Protein AF-X0WXN9-F1 (afdb_monomer_lite)

Sequence (86 aa):
MIIRNLLRTVAILVALVPVLSMSCGDAVPKSKNYSSSPPMTIDTSKQYTATIQTTKGDLLLELFAADVPVTVNNFVFLAREGFYNG

Structure (mmCIF, N/CA/C/O backbone):
data_AF-X0WXN9-F1
#
_entry.id   AF-X0WXN9-F1
#
loop_
_atom_site.group_PDB
_atom_site.id
_atom_site.type_symbol
_atom_site.label_atom_id
_atom_site.label_alt_id
_atom_site.label_comp_id
_atom_site.label_asym_id
_atom_site.label_entity_id
_atom_site.label_seq_id
_atom_site.pdbx_PDB_ins_code
_atom_site.Cartn_x
_atom_site.Cartn_y
_atom_site.Cartn_z
_atom_site.occupancy
_atom_site.B_iso_or_equiv
_atom_site.auth_seq_id
_atom_site.auth_comp_id
_atom_site.auth_asym_id
_atom_site.auth_atom_id
_atom_site.pdbx_PDB_model_num
ATOM 1 N N . MET A 1 1 ? -2.72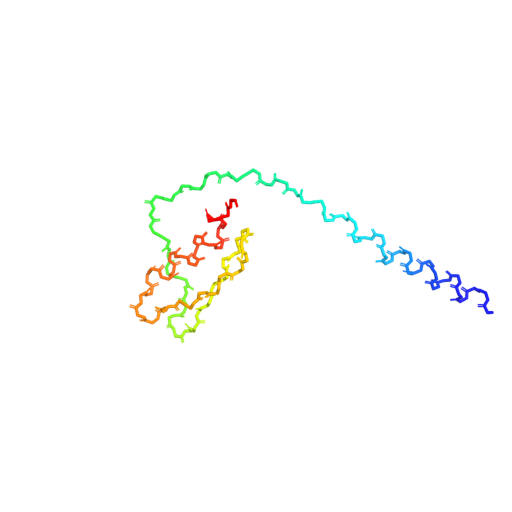7 -22.205 53.775 1.00 60.44 1 MET A N 1
ATOM 2 C CA . MET A 1 1 ? -3.648 -22.003 52.627 1.00 60.44 1 MET A CA 1
ATOM 3 C C . MET A 1 1 ? -3.905 -20.521 52.312 1.00 60.44 1 MET A C 1
ATOM 5 O O . MET A 1 1 ? -3.965 -20.176 51.142 1.00 60.44 1 MET A O 1
ATOM 9 N N . ILE A 1 2 ? -3.965 -19.637 53.320 1.00 60.94 2 ILE A N 1
ATOM 10 C CA . ILE A 1 2 ? -4.337 -18.211 53.184 1.00 60.94 2 ILE A CA 1
ATOM 11 C C . ILE A 1 2 ? -3.276 -17.353 52.455 1.00 60.94 2 ILE A C 1
ATOM 13 O O . ILE A 1 2 ? -3.610 -16.588 51.557 1.00 60.94 2 ILE A O 1
ATOM 17 N N . ILE A 1 3 ? -1.987 -17.542 52.755 1.00 61.22 3 ILE A N 1
ATOM 18 C CA . ILE A 1 3 ? -0.882 -16.697 52.243 1.00 61.22 3 ILE A CA 1
ATOM 19 C C . ILE A 1 3 ? -0.650 -16.889 50.730 1.00 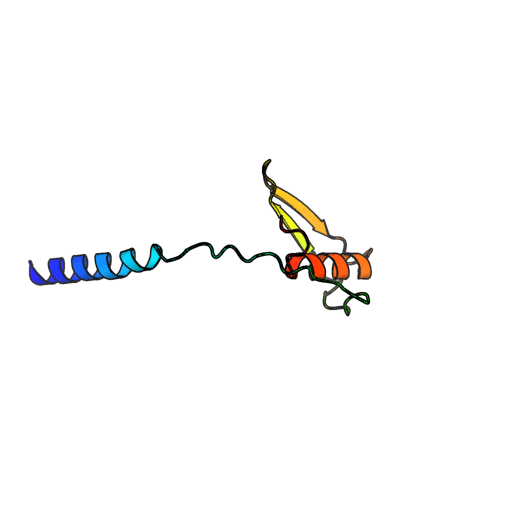61.22 3 ILE A C 1
ATOM 21 O O . ILE A 1 3 ? -0.367 -15.943 50.005 1.00 61.22 3 ILE A O 1
ATOM 25 N N . ARG A 1 4 ? -0.847 -18.116 50.226 1.00 66.69 4 ARG A N 1
ATOM 26 C CA . ARG A 1 4 ? -0.759 -18.446 48.790 1.00 66.69 4 ARG A CA 1
ATOM 27 C C . ARG A 1 4 ? -1.932 -17.881 47.987 1.00 66.69 4 ARG A C 1
ATOM 29 O O . ARG A 1 4 ? -1.769 -17.614 46.803 1.00 66.69 4 ARG A O 1
ATOM 36 N N . ASN A 1 5 ? -3.096 -17.719 48.618 1.00 59.06 5 ASN A N 1
ATOM 37 C CA . ASN A 1 5 ? -4.268 -17.125 47.983 1.00 59.06 5 ASN A CA 1
ATOM 38 C C . ASN A 1 5 ? -4.141 -15.598 47.945 1.00 59.06 5 ASN A C 1
ATOM 40 O O . ASN A 1 5 ? -4.382 -15.013 46.901 1.00 59.06 5 ASN A O 1
ATOM 44 N N . LEU A 1 6 ? -3.641 -14.991 49.031 1.00 69.94 6 LEU A N 1
ATOM 45 C CA . LEU A 1 6 ? -3.346 -13.557 49.131 1.00 69.94 6 LEU A CA 1
ATOM 46 C C . LEU A 1 6 ? -2.298 -13.101 48.101 1.00 69.94 6 LEU A C 1
ATOM 48 O O . LEU A 1 6 ? -2.486 -12.088 47.436 1.00 69.94 6 LEU A O 1
ATOM 52 N N . LEU A 1 7 ? -1.225 -13.881 47.913 1.00 66.75 7 LEU A N 1
ATOM 53 C CA . LEU A 1 7 ? -0.195 -13.578 46.912 1.00 66.75 7 LEU A CA 1
ATOM 54 C C . LEU A 1 7 ? -0.744 -13.645 45.473 1.00 66.75 7 LEU A C 1
ATOM 56 O O . LEU A 1 7 ? -0.316 -12.885 44.610 1.00 66.75 7 LEU A O 1
ATOM 60 N N . ARG A 1 8 ? -1.719 -14.532 45.218 1.00 73.38 8 ARG A N 1
ATOM 61 C CA . ARG A 1 8 ? -2.393 -14.660 43.917 1.00 73.38 8 ARG A CA 1
ATOM 62 C C . ARG A 1 8 ? -3.353 -13.505 43.650 1.00 73.38 8 ARG A C 1
ATOM 64 O O . ARG A 1 8 ? -3.343 -12.981 42.543 1.00 73.38 8 ARG A O 1
ATOM 71 N N . THR A 1 9 ? -4.141 -13.074 44.635 1.00 65.06 9 THR A N 1
ATOM 72 C CA . THR A 1 9 ? -5.035 -11.915 44.472 1.00 65.06 9 THR A CA 1
ATOM 73 C C . THR A 1 9 ? -4.261 -10.619 44.266 1.00 65.06 9 THR A C 1
ATOM 75 O O . THR A 1 9 ? -4.647 -9.826 43.413 1.00 65.06 9 THR A O 1
ATOM 78 N N . VAL A 1 10 ? -3.145 -10.422 44.976 1.00 73.25 10 VAL A N 1
ATOM 79 C CA . VAL A 1 10 ? -2.264 -9.261 44.758 1.00 73.25 10 VAL A CA 1
ATOM 80 C C . VAL A 1 10 ? -1.630 -9.310 43.363 1.00 73.25 10 VAL A C 1
ATOM 82 O O . VAL A 1 10 ? -1.625 -8.296 42.673 1.00 73.25 10 VAL A O 1
ATOM 85 N N . ALA A 1 11 ? -1.176 -10.479 42.895 1.00 69.06 11 ALA A N 1
ATOM 86 C CA . ALA A 1 11 ? -0.626 -10.625 41.544 1.00 69.06 11 ALA A CA 1
ATOM 87 C C . ALA A 1 11 ? -1.657 -10.332 40.436 1.00 69.06 11 ALA A C 1
ATOM 89 O O . ALA A 1 11 ? -1.323 -9.679 39.452 1.00 69.06 11 ALA A O 1
ATOM 90 N N . ILE A 1 12 ? -2.913 -10.764 40.603 1.00 66.31 12 ILE A N 1
ATOM 91 C CA . ILE A 1 12 ? -3.996 -10.487 39.644 1.00 66.31 12 ILE A CA 1
ATOM 92 C C . ILE A 1 12 ? -4.348 -8.992 39.630 1.00 66.31 12 ILE A C 1
ATOM 94 O O . ILE A 1 12 ? -4.499 -8.415 38.557 1.00 66.31 12 ILE A O 1
ATOM 98 N N . LEU A 1 13 ? -4.419 -8.343 40.797 1.00 61.03 13 LEU A N 1
ATOM 99 C CA . LEU A 1 13 ? -4.660 -6.898 40.898 1.00 61.03 13 LEU A CA 1
ATOM 100 C C . LEU A 1 13 ? -3.529 -6.074 40.262 1.00 61.03 13 LEU A C 1
ATOM 102 O O . LEU A 1 13 ? -3.805 -5.133 39.526 1.00 61.03 13 LEU A O 1
ATOM 106 N N . VAL A 1 14 ? -2.265 -6.454 40.472 1.00 62.62 14 VAL A N 1
ATOM 107 C CA . VAL A 1 14 ? -1.104 -5.776 39.864 1.00 62.62 14 VAL A CA 1
ATOM 108 C C . VAL A 1 14 ? -1.038 -5.994 38.345 1.00 62.62 14 VAL A C 1
ATOM 110 O O . VAL A 1 14 ? -0.572 -5.112 37.630 1.00 62.62 14 VAL A O 1
ATOM 113 N N . ALA A 1 15 ? -1.541 -7.122 37.833 1.00 62.25 15 ALA A N 1
ATOM 114 C CA . ALA A 1 15 ? -1.588 -7.405 36.396 1.00 62.25 15 ALA A CA 1
ATOM 115 C C . ALA A 1 15 ? -2.787 -6.766 35.665 1.00 62.25 15 ALA A C 1
ATOM 117 O O . ALA A 1 15 ? -2.707 -6.558 34.457 1.00 62.25 15 ALA A O 1
ATOM 118 N N . LEU A 1 16 ? -3.887 -6.449 36.363 1.00 57.62 16 LEU A N 1
ATOM 119 C CA . LEU A 1 16 ? -5.109 -5.901 35.752 1.00 57.62 16 LEU A CA 1
ATOM 120 C C . LEU A 1 16 ? -5.119 -4.361 35.685 1.00 57.62 16 LEU A C 1
ATOM 122 O O . LEU A 1 16 ? -5.703 -3.780 34.775 1.00 57.62 16 LEU A O 1
ATOM 126 N N . VAL A 1 17 ? -4.445 -3.688 36.621 1.00 56.56 17 VAL A N 1
ATOM 127 C CA . VAL A 1 17 ? -4.384 -2.215 36.706 1.00 56.56 17 VAL A CA 1
ATOM 128 C C . VAL A 1 17 ? -3.593 -1.516 35.573 1.00 56.56 17 VAL A C 1
ATOM 130 O O . VAL A 1 17 ? -3.971 -0.396 35.229 1.00 56.56 17 VAL A O 1
ATOM 133 N N . PRO A 1 18 ? -2.576 -2.106 34.902 1.00 55.28 18 PRO A N 1
ATOM 134 C CA . PRO A 1 18 ? -1.855 -1.411 33.830 1.00 55.28 18 PRO A CA 1
ATOM 135 C C . PRO A 1 18 ? -2.657 -1.236 32.527 1.00 55.28 18 PRO A C 1
ATOM 137 O O . PRO A 1 18 ? -2.208 -0.517 31.638 1.00 55.28 18 PRO A O 1
ATOM 140 N N . VAL A 1 19 ? -3.823 -1.880 32.380 1.00 57.34 19 VAL A N 1
ATOM 141 C CA . VAL A 1 19 ? -4.600 -1.888 31.122 1.00 57.34 19 VAL A CA 1
ATOM 142 C C . VAL A 1 19 ? -5.376 -0.576 30.893 1.00 57.34 19 VAL A C 1
ATOM 144 O O . VAL A 1 19 ? -5.793 -0.297 29.773 1.00 57.34 19 VAL A O 1
ATOM 147 N N . LEU A 1 20 ? -5.527 0.283 31.911 1.00 52.84 20 LEU A N 1
ATOM 148 C CA . LEU A 1 20 ? -6.306 1.528 31.795 1.00 52.84 20 LEU A CA 1
ATOM 149 C C . LEU A 1 20 ? -5.552 2.730 31.198 1.00 52.84 20 LEU A C 1
ATOM 151 O O . LEU A 1 20 ? -6.160 3.777 30.994 1.00 52.84 20 LEU A O 1
ATOM 155 N N . SER A 1 21 ? -4.259 2.609 30.892 1.00 58.50 21 SER A N 1
ATOM 156 C CA . SER A 1 21 ? -3.460 3.749 30.411 1.00 58.50 21 SER A CA 1
ATOM 157 C C . SER A 1 21 ? -3.449 3.921 28.889 1.00 58.50 21 SER A C 1
ATOM 159 O O . SER A 1 21 ? -2.655 4.708 28.376 1.00 58.50 21 SER A O 1
ATOM 161 N N . MET A 1 22 ? -4.342 3.258 28.144 1.00 58.28 22 MET A N 1
ATOM 162 C CA . MET A 1 22 ? -4.586 3.580 26.729 1.00 58.28 22 MET A CA 1
ATOM 163 C C . MET A 1 22 ? -5.440 4.851 26.623 1.00 58.28 22 MET A C 1
ATOM 165 O O . MET A 1 22 ? -6.539 4.855 26.078 1.00 58.28 22 MET A O 1
ATOM 169 N N . SER A 1 23 ? -4.928 5.943 27.189 1.00 64.88 23 SER A N 1
ATOM 170 C CA . SER A 1 23 ? -5.419 7.282 26.908 1.00 64.88 23 SER A CA 1
ATOM 171 C C . SER A 1 23 ? -5.065 7.566 25.456 1.00 64.88 23 SER A C 1
ATOM 173 O O . SER A 1 23 ? -3.896 7.781 25.133 1.00 64.88 23 SER A O 1
ATOM 175 N N . CYS A 1 24 ? -6.068 7.500 24.581 1.00 61.03 24 CYS A N 1
ATOM 176 C CA . CYS A 1 24 ? -5.980 7.964 23.205 1.00 61.03 24 CYS A CA 1
ATOM 177 C C . CYS A 1 24 ? -5.488 9.414 23.246 1.00 61.03 24 CYS A C 1
ATOM 179 O O . CYS A 1 24 ? -6.205 10.314 23.674 1.00 61.03 24 CYS A O 1
ATOM 181 N N . GLY A 1 25 ? -4.213 9.620 22.925 1.00 56.38 25 GLY A N 1
ATOM 182 C CA . GLY A 1 25 ? -3.690 10.951 22.691 1.00 56.38 25 GLY A CA 1
ATOM 183 C C . GLY A 1 25 ? -4.253 11.406 21.359 1.00 56.38 25 GLY A C 1
ATOM 184 O O . GLY A 1 25 ? -3.904 10.824 20.333 1.00 56.38 25 GLY A O 1
ATOM 185 N N . ASP A 1 26 ? -5.122 12.413 21.380 1.00 53.44 26 ASP A N 1
ATOM 186 C CA . ASP A 1 26 ? -5.573 13.108 20.179 1.00 53.44 26 ASP A CA 1
ATOM 187 C C . ASP A 1 26 ? -4.361 13.795 19.537 1.00 53.44 26 ASP A C 1
ATOM 189 O O . ASP A 1 26 ? -4.013 14.944 19.824 1.00 53.44 26 ASP A O 1
ATOM 193 N N . ALA A 1 27 ? -3.646 13.045 18.700 1.00 57.66 27 ALA A N 1
ATOM 194 C CA . ALA A 1 27 ? -2.588 13.572 17.869 1.00 57.66 27 ALA A CA 1
ATOM 195 C C . ALA A 1 27 ? -3.247 14.474 16.828 1.00 57.66 27 ALA A C 1
ATOM 197 O O . ALA A 1 27 ? -3.787 13.996 15.834 1.00 57.66 27 ALA A O 1
ATOM 198 N N . VAL A 1 28 ? -3.210 15.787 17.068 1.00 62.31 28 VAL A N 1
ATOM 199 C CA . VAL A 1 28 ? -3.591 16.792 16.072 1.00 62.31 28 VAL A CA 1
ATOM 200 C C . VAL A 1 28 ? -2.811 16.475 14.790 1.00 62.31 28 VAL A C 1
ATOM 202 O O . VAL A 1 28 ? -1.574 16.520 14.824 1.00 62.31 28 VAL A O 1
ATOM 205 N N . PRO A 1 29 ? -3.479 16.108 13.677 1.00 61.62 29 PRO A N 1
ATOM 206 C CA . PRO A 1 29 ? -2.788 15.686 12.473 1.00 61.62 29 PRO A CA 1
ATOM 207 C C . PRO A 1 29 ? -2.003 16.878 11.934 1.00 61.62 29 PRO A C 1
ATOM 209 O O . PRO A 1 29 ? -2.550 17.847 11.406 1.00 61.62 29 PRO A O 1
ATOM 212 N N . LYS A 1 30 ? -0.682 16.833 12.110 1.00 64.94 30 LYS A N 1
ATOM 213 C CA . LYS A 1 30 ? 0.222 17.817 11.527 1.00 64.94 30 LYS A CA 1
ATOM 214 C C . LYS A 1 30 ? 0.136 17.657 10.013 1.00 64.94 30 LYS A C 1
ATOM 216 O O . LYS A 1 30 ? 0.487 16.598 9.500 1.00 64.94 30 LYS A O 1
ATOM 221 N N . SER A 1 31 ? -0.330 18.694 9.316 1.00 68.56 31 SER A N 1
ATOM 222 C CA . SER A 1 31 ? -0.402 18.718 7.850 1.00 68.56 31 SER A CA 1
ATOM 223 C C . SER A 1 31 ? 0.951 18.310 7.254 1.00 68.56 31 SER A C 1
ATOM 225 O O . SER A 1 31 ? 1.958 19.005 7.431 1.00 68.56 31 SER A O 1
ATOM 227 N N . LYS A 1 32 ? 0.983 17.144 6.599 1.00 80.69 32 LYS A N 1
ATOM 228 C CA . LYS A 1 32 ? 2.156 16.635 5.886 1.00 80.69 32 LYS A CA 1
ATOM 229 C C . LYS A 1 32 ? 2.097 17.139 4.447 1.00 80.69 32 LYS A C 1
ATOM 231 O O . LYS A 1 32 ? 1.126 16.880 3.743 1.00 80.69 32 LYS A O 1
ATOM 236 N N . ASN A 1 33 ? 3.131 17.863 4.026 1.00 86.94 33 ASN A N 1
ATOM 237 C CA . ASN A 1 33 ? 3.303 18.324 2.650 1.00 86.94 33 ASN A CA 1
ATOM 238 C C . ASN A 1 33 ? 4.497 17.592 2.033 1.00 86.94 33 ASN A C 1
ATOM 240 O O . ASN A 1 33 ? 5.542 17.476 2.674 1.00 86.94 33 ASN A O 1
ATOM 244 N N . TYR A 1 34 ? 4.348 17.124 0.795 1.00 89.75 34 TYR A N 1
ATOM 245 C CA . TYR A 1 34 ? 5.369 16.361 0.079 1.00 89.75 34 TYR A CA 1
ATOM 246 C C . TYR A 1 34 ? 5.742 17.111 -1.201 1.00 89.75 34 TYR A C 1
ATOM 248 O O . TYR A 1 34 ? 4.886 17.367 -2.043 1.00 89.75 34 TYR A O 1
ATOM 256 N N . SER A 1 35 ? 7.011 17.499 -1.337 1.00 90.69 35 SER A N 1
ATOM 257 C CA . SER A 1 35 ? 7.516 18.254 -2.495 1.00 90.69 35 SER A CA 1
ATOM 258 C C . SER A 1 35 ? 7.831 17.372 -3.706 1.00 90.69 35 SER A C 1
ATOM 260 O O . SER A 1 35 ? 7.983 17.876 -4.816 1.00 90.69 35 SER A O 1
ATOM 262 N N . SER A 1 36 ? 7.943 16.061 -3.498 1.00 92.25 36 SER A N 1
ATOM 263 C CA . SER A 1 36 ? 8.263 15.073 -4.523 1.00 92.25 36 SER A CA 1
ATOM 264 C C . SER A 1 36 ? 7.653 13.717 -4.176 1.00 92.25 36 SER A C 1
ATOM 266 O O . SER A 1 36 ? 7.262 13.468 -3.033 1.00 92.25 36 SER A O 1
ATOM 268 N N . SER A 1 37 ? 7.623 12.813 -5.154 1.00 89.94 37 SER A N 1
ATOM 269 C CA . SER A 1 37 ? 7.266 11.413 -4.919 1.00 89.94 37 SER A CA 1
ATOM 270 C C . SER A 1 37 ? 8.253 10.726 -3.956 1.00 89.94 37 SER A C 1
ATOM 272 O O . SER A 1 37 ? 9.444 11.057 -3.967 1.00 89.94 37 SER A O 1
ATOM 274 N N . PRO A 1 38 ? 7.785 9.764 -3.138 1.00 94.62 38 PRO A N 1
ATOM 275 C CA . PRO A 1 38 ? 8.644 9.001 -2.239 1.00 94.62 38 PRO A CA 1
ATOM 276 C C . PRO A 1 38 ? 9.538 8.011 -3.008 1.00 94.62 38 PRO A C 1
ATOM 278 O O . PRO A 1 38 ? 9.163 7.554 -4.092 1.00 94.62 38 PRO A O 1
ATOM 281 N N . PRO A 1 39 ? 10.702 7.630 -2.448 1.00 96.12 39 PRO A N 1
ATOM 282 C CA . PRO A 1 39 ? 11.557 6.601 -3.035 1.00 96.12 39 PRO A CA 1
ATOM 283 C C . PRO A 1 39 ? 10.852 5.235 -3.080 1.00 96.12 39 PRO A C 1
ATOM 285 O O . PRO A 1 39 ? 9.954 4.956 -2.282 1.00 96.12 39 PRO A O 1
ATOM 288 N N . MET A 1 40 ? 11.270 4.369 -4.008 1.00 97.50 40 MET A N 1
ATOM 289 C CA . MET A 1 40 ? 10.746 3.005 -4.132 1.00 97.50 40 MET A CA 1
ATOM 290 C C . MET A 1 40 ? 11.223 2.140 -2.958 1.00 97.50 40 MET A C 1
ATOM 292 O O . MET A 1 40 ? 12.424 1.956 -2.774 1.00 97.50 40 MET A O 1
ATOM 296 N N . THR A 1 41 ? 10.288 1.616 -2.166 1.00 97.25 41 THR A N 1
ATOM 297 C CA . THR A 1 41 ? 10.581 0.825 -0.952 1.00 97.25 41 THR A CA 1
ATOM 298 C C . THR A 1 41 ? 9.858 -0.517 -0.902 1.00 97.25 41 THR A C 1
ATOM 300 O O . THR A 1 41 ? 10.233 -1.384 -0.112 1.00 97.25 41 THR A O 1
ATOM 303 N N . ILE A 1 42 ? 8.816 -0.698 -1.716 1.00 97.25 42 ILE A N 1
ATOM 304 C CA . ILE A 1 42 ? 8.076 -1.958 -1.787 1.00 97.25 42 ILE A CA 1
ATOM 305 C C . ILE A 1 42 ? 8.801 -2.981 -2.666 1.00 97.25 42 ILE A C 1
ATOM 307 O O . ILE A 1 42 ? 9.572 -2.639 -3.560 1.00 97.25 42 ILE A O 1
ATOM 311 N N . ASP A 1 43 ? 8.495 -4.246 -2.424 1.00 97.81 43 ASP A N 1
ATOM 312 C CA . ASP A 1 43 ? 8.973 -5.390 -3.186 1.00 97.81 43 ASP A CA 1
ATOM 313 C C . ASP A 1 43 ? 7.878 -5.820 -4.164 1.00 97.81 43 ASP A C 1
ATOM 315 O O . ASP A 1 43 ? 6.872 -6.397 -3.763 1.00 97.81 43 ASP A O 1
ATOM 319 N N . THR A 1 44 ? 8.064 -5.544 -5.453 1.00 97.19 44 THR A N 1
ATOM 320 C CA . THR A 1 44 ? 7.039 -5.753 -6.489 1.00 97.19 44 THR A CA 1
ATOM 321 C C . THR A 1 44 ? 6.696 -7.221 -6.739 1.00 97.19 44 THR A C 1
ATOM 323 O O . THR A 1 44 ? 5.732 -7.499 -7.444 1.00 97.19 44 THR A O 1
ATOM 326 N N . SER A 1 45 ? 7.464 -8.161 -6.177 1.00 97.31 45 SER A N 1
ATOM 327 C CA . SER A 1 45 ? 7.177 -9.597 -6.261 1.00 97.31 45 SER A CA 1
ATOM 328 C C . SER A 1 45 ? 6.149 -10.074 -5.229 1.00 97.31 45 SER A C 1
ATOM 330 O O . SER A 1 45 ? 5.697 -11.218 -5.291 1.00 97.31 45 SER A O 1
ATOM 332 N N . LYS A 1 46 ? 5.780 -9.218 -4.266 1.00 97.69 46 LYS A N 1
ATOM 333 C CA . LYS A 1 46 ? 4.853 -9.555 -3.183 1.00 97.69 46 LYS A CA 1
ATOM 334 C C . LYS A 1 46 ? 3.436 -9.072 -3.460 1.00 97.69 46 LYS A C 1
ATOM 336 O O . LYS A 1 46 ? 3.214 -8.017 -4.048 1.00 97.69 46 LYS A O 1
ATOM 341 N N . GLN A 1 47 ? 2.486 -9.830 -2.923 1.00 97.38 47 GLN A N 1
ATOM 342 C CA . GLN A 1 47 ? 1.093 -9.421 -2.798 1.00 97.38 47 GLN A CA 1
ATOM 343 C C . GLN A 1 47 ? 0.956 -8.439 -1.633 1.00 97.38 47 GLN A C 1
ATOM 345 O O . GLN A 1 47 ? 1.414 -8.715 -0.520 1.00 97.38 47 GLN A O 1
ATOM 350 N N . TYR A 1 48 ? 0.305 -7.308 -1.885 1.00 97.69 48 TYR A N 1
ATOM 351 C CA . TYR A 1 48 ? 0.009 -6.310 -0.867 1.00 97.69 48 TYR A CA 1
ATOM 352 C C . TYR A 1 48 ? -1.493 -6.164 -0.701 1.00 97.69 48 TYR A C 1
ATOM 354 O O . TYR A 1 48 ? -2.237 -6.112 -1.676 1.00 97.69 48 TYR A O 1
ATOM 362 N N . THR A 1 49 ? -1.922 -6.028 0.548 1.00 98.31 49 THR A N 1
ATOM 363 C CA . THR A 1 49 ? -3.297 -5.674 0.887 1.00 98.31 49 THR A CA 1
ATOM 364 C C . THR A 1 49 ? -3.315 -4.463 1.802 1.00 98.31 49 THR A C 1
ATOM 366 O O . THR A 1 49 ? -2.400 -4.273 2.608 1.00 98.31 49 THR A O 1
ATOM 369 N N . ALA A 1 50 ? -4.372 -3.664 1.712 1.00 98.12 50 ALA A N 1
ATOM 370 C CA . ALA A 1 50 ? -4.636 -2.567 2.630 1.00 98.12 50 ALA A CA 1
ATOM 371 C C . ALA A 1 50 ? -6.076 -2.636 3.128 1.00 98.12 50 ALA A C 1
ATOM 373 O O . ALA A 1 50 ? -6.988 -2.914 2.354 1.00 98.12 50 ALA A O 1
ATOM 374 N N . THR A 1 51 ? -6.274 -2.347 4.410 1.00 98.31 51 THR A N 1
ATOM 375 C CA . THR A 1 51 ? -7.608 -2.211 4.993 1.00 98.31 51 THR A CA 1
ATOM 376 C C . THR A 1 51 ? -7.877 -0.740 5.248 1.00 98.31 51 THR A C 1
ATOM 378 O O . THR A 1 51 ? -7.129 -0.100 5.986 1.00 98.31 51 THR A O 1
ATOM 381 N N . ILE A 1 52 ? -8.943 -0.207 4.655 1.00 97.50 52 ILE A N 1
ATOM 382 C CA . ILE A 1 52 ? -9.462 1.118 4.992 1.00 97.50 52 ILE A CA 1
ATOM 383 C C . ILE A 1 52 ? -10.595 0.925 5.991 1.00 97.50 52 ILE A C 1
ATOM 385 O O . ILE A 1 52 ? -11.628 0.343 5.660 1.00 97.50 52 ILE A O 1
ATOM 389 N N . GLN A 1 53 ? -10.394 1.427 7.204 1.00 97.38 53 GLN A N 1
ATOM 390 C CA . GLN A 1 53 ? -11.427 1.451 8.231 1.00 97.38 53 GLN A CA 1
ATOM 391 C C . GLN A 1 53 ? -12.307 2.674 8.008 1.00 97.38 53 GLN A C 1
ATOM 393 O O . GLN A 1 53 ? -11.819 3.802 7.954 1.00 97.38 53 GLN A O 1
ATOM 398 N N . THR A 1 54 ? -13.608 2.456 7.856 1.00 96.62 54 THR A N 1
ATOM 399 C CA . THR A 1 54 ? -14.583 3.537 7.701 1.00 96.62 54 THR A CA 1
ATOM 400 C C . THR A 1 54 ? -15.655 3.431 8.774 1.00 96.62 54 THR A C 1
ATOM 402 O O . THR A 1 54 ? -15.849 2.382 9.388 1.00 96.62 54 THR A O 1
ATOM 405 N N . THR A 1 55 ? -16.448 4.487 8.947 1.00 97.12 55 THR A N 1
ATOM 406 C CA . THR A 1 55 ? -17.616 4.464 9.846 1.00 97.12 55 THR A CA 1
ATOM 407 C C . THR A 1 55 ? -18.694 3.459 9.429 1.00 97.12 55 THR A C 1
ATOM 409 O O . THR A 1 55 ? -19.594 3.166 10.211 1.00 97.12 55 THR A O 1
ATOM 412 N N . LYS A 1 56 ? -18.617 2.918 8.206 1.00 97.62 56 LYS A N 1
ATOM 413 C CA . LYS A 1 56 ? -19.542 1.914 7.665 1.00 97.62 56 LYS A CA 1
ATOM 414 C C . LYS A 1 56 ? -18.940 0.505 7.623 1.00 97.62 56 LYS A C 1
ATOM 416 O O . LYS A 1 56 ? -19.568 -0.393 7.069 1.00 97.62 56 LYS A O 1
ATOM 421 N N . GLY A 1 57 ? -17.756 0.314 8.203 1.00 97.38 57 GLY A N 1
ATOM 422 C CA . GLY A 1 57 ? -17.028 -0.951 8.211 1.00 97.38 57 GLY A CA 1
ATOM 423 C C . GLY A 1 57 ? -15.745 -0.914 7.386 1.00 97.38 57 GLY A C 1
ATOM 424 O O . GLY A 1 57 ? -15.334 0.131 6.869 1.00 97.38 57 GLY A O 1
ATOM 425 N N . ASP A 1 58 ? -15.120 -2.082 7.284 1.00 98.44 58 ASP A N 1
ATOM 426 C CA .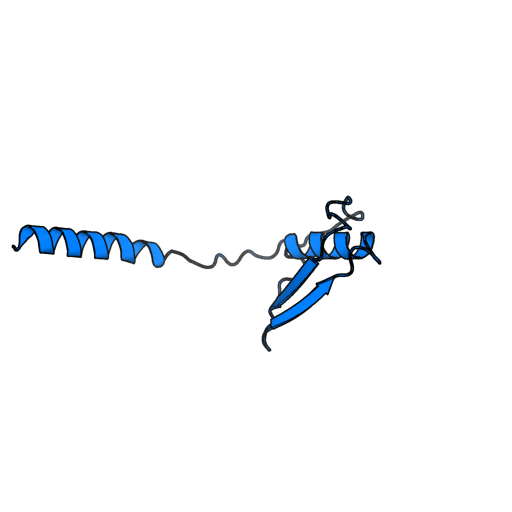 ASP A 1 58 ? -13.786 -2.244 6.717 1.00 98.44 58 ASP A CA 1
ATOM 427 C C . ASP A 1 58 ? -13.841 -2.568 5.222 1.00 98.44 58 ASP A C 1
ATOM 429 O O . ASP A 1 58 ? -14.604 -3.426 4.774 1.00 98.44 58 ASP A O 1
ATOM 433 N N . LEU A 1 59 ? -12.983 -1.903 4.450 1.00 98.06 59 LEU A N 1
ATOM 434 C CA . LEU A 1 59 ? -12.754 -2.184 3.037 1.00 98.06 59 LEU A CA 1
ATOM 435 C C . LEU A 1 59 ? -11.377 -2.825 2.876 1.00 98.06 59 LEU A C 1
ATOM 437 O O . LEU A 1 59 ? -10.362 -2.168 3.104 1.00 98.06 59 LEU A O 1
ATOM 441 N N . LEU A 1 60 ? -11.341 -4.095 2.470 1.00 98.31 60 LEU A N 1
ATOM 442 C CA . LEU A 1 60 ? -10.101 -4.794 2.136 1.00 98.31 60 LEU A CA 1
ATOM 443 C C . LEU A 1 60 ? -9.783 -4.610 0.647 1.00 98.31 60 LEU A C 1
ATOM 445 O O . LEU A 1 60 ? -10.583 -4.969 -0.215 1.00 98.31 60 LEU A O 1
ATOM 449 N N . LEU A 1 61 ? -8.606 -4.065 0.361 1.00 98.00 61 LEU A N 1
ATOM 450 C CA . LEU A 1 61 ? -8.104 -3.788 -0.981 1.00 98.00 61 LEU A CA 1
ATOM 451 C C . LEU A 1 61 ? -6.904 -4.685 -1.276 1.00 98.00 61 LEU A C 1
ATOM 453 O O . LEU A 1 61 ? -5.981 -4.761 -0.464 1.00 98.00 61 LEU A O 1
ATOM 457 N N . GLU A 1 62 ? -6.884 -5.295 -2.456 1.00 98.31 62 GLU A N 1
ATOM 458 C CA . GLU A 1 62 ? -5.685 -5.894 -3.044 1.00 98.31 62 GLU A CA 1
ATOM 459 C C . GLU A 1 62 ? -4.950 -4.843 -3.884 1.00 98.31 62 GLU A C 1
ATOM 461 O O . GLU A 1 62 ? -5.573 -4.064 -4.608 1.00 98.31 62 GLU A O 1
ATOM 466 N N . LEU A 1 63 ? -3.623 -4.788 -3.761 1.00 98.38 63 LEU A N 1
ATOM 467 C CA . LEU A 1 63 ? -2.782 -3.811 -4.445 1.00 98.38 63 LEU A CA 1
ATOM 468 C C . LEU A 1 63 ? -1.863 -4.520 -5.445 1.00 98.38 63 LEU A C 1
ATOM 470 O O . LEU A 1 63 ? -0.959 -5.264 -5.060 1.00 98.38 63 LEU A O 1
ATOM 474 N N . PHE A 1 64 ? -2.049 -4.225 -6.732 1.00 98.19 64 PHE A N 1
ATOM 475 C CA . PHE A 1 64 ? -1.321 -4.849 -7.840 1.00 98.19 64 PHE A CA 1
ATOM 476 C C . PHE A 1 64 ? 0.080 -4.246 -8.038 1.00 98.19 64 PHE A C 1
ATOM 478 O O . PHE A 1 64 ? 0.344 -3.498 -8.981 1.00 98.19 64 PHE A O 1
ATOM 485 N N . ALA A 1 65 ? 0.998 -4.551 -7.118 1.00 98.06 65 ALA A N 1
ATOM 486 C CA . ALA A 1 65 ? 2.362 -4.011 -7.128 1.00 98.06 65 ALA A CA 1
ATOM 487 C C . ALA A 1 65 ? 3.190 -4.439 -8.352 1.00 98.06 65 ALA A C 1
ATOM 489 O O . ALA A 1 65 ? 4.090 -3.702 -8.751 1.00 98.06 65 ALA A O 1
ATOM 490 N N . ALA A 1 66 ? 2.887 -5.599 -8.944 1.00 97.75 66 ALA A N 1
ATOM 491 C CA . ALA A 1 66 ? 3.547 -6.079 -10.156 1.00 97.75 66 ALA A CA 1
ATOM 492 C C . ALA A 1 66 ? 3.181 -5.238 -11.393 1.00 97.75 66 ALA A C 1
ATOM 494 O O . ALA A 1 66 ? 4.042 -4.984 -12.232 1.00 97.75 66 ALA A O 1
ATOM 495 N N . ASP A 1 67 ? 1.935 -4.760 -11.467 1.00 98.19 67 ASP A N 1
ATOM 496 C CA . ASP A 1 67 ? 1.418 -4.024 -12.625 1.00 98.19 67 ASP A CA 1
ATOM 497 C C . ASP A 1 67 ? 1.690 -2.517 -12.517 1.00 98.19 67 ASP A C 1
ATOM 499 O O . ASP A 1 67 ? 2.056 -1.865 -13.495 1.00 98.19 67 ASP A O 1
ATOM 503 N N . VAL A 1 68 ? 1.517 -1.946 -11.317 1.00 97.62 68 VAL A N 1
ATOM 504 C CA . VAL A 1 68 ? 1.604 -0.494 -11.070 1.00 97.62 68 VAL A CA 1
ATOM 505 C C . VAL A 1 68 ? 2.495 -0.154 -9.862 1.00 97.62 68 VAL A C 1
ATOM 507 O O . VAL A 1 68 ? 2.041 0.450 -8.882 1.00 97.62 68 VAL A O 1
ATOM 510 N N . PRO A 1 69 ? 3.798 -0.488 -9.917 1.00 97.75 69 PRO A N 1
ATOM 511 C CA . PRO A 1 69 ? 4.695 -0.447 -8.759 1.00 97.75 69 PRO A CA 1
ATOM 512 C C . PRO A 1 69 ? 4.861 0.947 -8.142 1.00 97.75 69 PRO A C 1
ATOM 514 O O . PRO A 1 69 ? 4.857 1.090 -6.920 1.00 97.75 69 PRO A O 1
ATOM 517 N N . VAL A 1 70 ? 4.961 1.994 -8.967 1.00 98.06 70 VAL A N 1
ATOM 518 C CA . VAL A 1 70 ? 5.147 3.376 -8.485 1.00 98.06 70 VAL A CA 1
ATOM 519 C C . VAL A 1 70 ? 3.908 3.868 -7.734 1.00 98.06 70 VAL A C 1
ATOM 521 O O . VAL A 1 70 ? 4.024 4.478 -6.669 1.00 98.06 70 VAL A O 1
ATOM 524 N N . THR A 1 71 ? 2.716 3.555 -8.244 1.00 97.94 71 THR A N 1
ATOM 525 C CA . THR A 1 71 ? 1.441 3.946 -7.630 1.00 97.94 71 THR A CA 1
ATOM 526 C C . THR A 1 71 ? 1.228 3.227 -6.305 1.00 97.94 71 THR A C 1
ATOM 528 O O . THR A 1 71 ? 0.895 3.870 -5.308 1.00 97.94 71 THR A O 1
ATOM 531 N N . VAL A 1 72 ? 1.474 1.912 -6.267 1.00 98.31 72 VAL A N 1
ATOM 532 C CA . VAL A 1 72 ? 1.348 1.131 -5.030 1.00 98.31 72 VAL A CA 1
ATOM 533 C C . VAL A 1 72 ? 2.360 1.605 -3.995 1.00 98.31 72 VAL A C 1
ATOM 535 O O . VAL A 1 72 ? 1.995 1.778 -2.836 1.00 98.31 72 VAL A O 1
ATOM 538 N N . ASN A 1 73 ? 3.596 1.918 -4.396 1.00 98.50 73 ASN A N 1
ATOM 539 C CA . ASN A 1 73 ? 4.593 2.466 -3.479 1.00 98.50 73 ASN A CA 1
ATOM 540 C C . ASN A 1 73 ? 4.141 3.802 -2.875 1.00 98.50 73 ASN A C 1
ATOM 542 O O . ASN A 1 73 ? 4.217 3.977 -1.660 1.00 98.50 73 ASN A O 1
ATOM 546 N N . ASN A 1 74 ? 3.623 4.717 -3.700 1.00 98.19 74 ASN A N 1
ATOM 547 C CA . ASN A 1 74 ?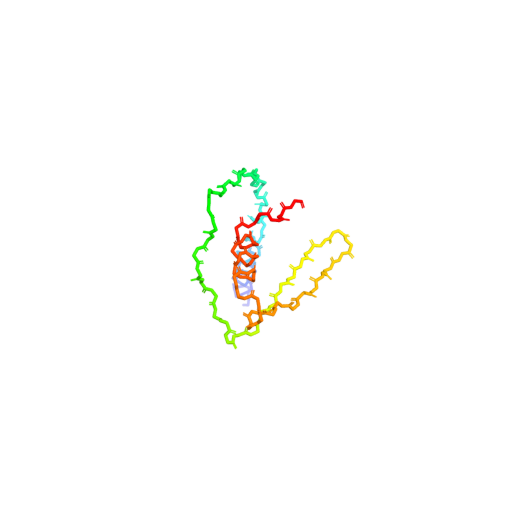 3.104 5.998 -3.225 1.00 98.19 74 ASN A CA 1
ATOM 548 C C . ASN A 1 74 ? 1.934 5.811 -2.246 1.00 98.19 74 ASN A C 1
ATOM 550 O O . ASN A 1 74 ? 1.921 6.416 -1.177 1.00 98.19 74 ASN A O 1
ATOM 554 N N . PHE A 1 75 ? 0.980 4.938 -2.578 1.00 98.12 75 PHE A N 1
ATOM 555 C CA . PHE A 1 75 ? -0.155 4.643 -1.707 1.00 98.12 75 PHE A CA 1
ATOM 556 C C . PHE A 1 75 ? 0.289 4.044 -0.367 1.00 98.12 75 PHE A C 1
ATOM 558 O O . PHE A 1 75 ? -0.105 4.546 0.683 1.00 98.12 75 PHE A O 1
ATOM 565 N N . VAL A 1 76 ? 1.153 3.022 -0.388 1.00 97.81 76 VAL A N 1
ATOM 566 C CA . VAL A 1 76 ? 1.676 2.365 0.822 1.00 97.81 76 VAL A CA 1
ATOM 567 C C . VAL A 1 76 ? 2.452 3.351 1.693 1.00 97.81 76 VAL A C 1
ATOM 569 O O . VAL A 1 76 ? 2.281 3.349 2.912 1.00 97.81 76 VAL A O 1
ATOM 572 N N . PHE A 1 77 ? 3.279 4.207 1.089 1.00 97.69 77 PHE A N 1
ATOM 573 C CA . PHE A 1 77 ? 4.020 5.239 1.807 1.00 97.69 77 PHE A CA 1
ATOM 574 C C . PHE A 1 77 ? 3.074 6.222 2.512 1.00 97.69 77 PHE A C 1
ATOM 576 O O . PHE A 1 77 ? 3.163 6.391 3.726 1.00 97.69 77 PHE A O 1
ATOM 583 N N . LEU A 1 78 ? 2.121 6.812 1.782 1.00 96.50 78 LEU A N 1
ATOM 584 C CA . LEU A 1 78 ? 1.178 7.791 2.335 1.00 96.50 78 LEU A CA 1
ATOM 585 C C . LEU A 1 78 ? 0.252 7.180 3.397 1.00 96.50 78 LEU A C 1
ATOM 587 O O . LEU A 1 78 ? -0.008 7.805 4.424 1.00 96.50 78 LEU A O 1
ATOM 591 N N . ALA A 1 79 ? -0.209 5.945 3.187 1.00 96.50 79 ALA A N 1
ATOM 592 C CA . ALA A 1 79 ? -1.039 5.233 4.153 1.00 96.50 79 ALA A CA 1
ATOM 593 C C . ALA A 1 79 ? -0.289 4.980 5.471 1.00 96.50 79 ALA A C 1
ATOM 595 O O . ALA A 1 79 ? -0.831 5.237 6.543 1.00 96.50 79 ALA A O 1
ATOM 596 N N . ARG A 1 80 ? 0.981 4.553 5.408 1.00 95.06 80 ARG A N 1
ATOM 597 C CA . ARG A 1 80 ? 1.832 4.375 6.601 1.00 95.06 80 ARG A CA 1
ATOM 598 C C . ARG A 1 80 ? 2.127 5.685 7.319 1.00 95.06 80 ARG A C 1
ATOM 600 O O . ARG A 1 80 ? 2.250 5.701 8.538 1.00 95.06 80 ARG A O 1
ATOM 607 N N . GLU A 1 81 ? 2.195 6.779 6.571 1.00 94.12 81 GLU A N 1
ATOM 608 C CA . GLU A 1 81 ? 2.333 8.125 7.116 1.00 94.12 81 GLU A CA 1
ATOM 609 C C . GLU A 1 81 ? 1.035 8.655 7.755 1.00 94.12 81 GLU A C 1
ATOM 611 O O . GLU A 1 81 ? 1.043 9.765 8.290 1.00 94.12 81 GLU A O 1
ATOM 616 N N . GLY A 1 82 ? -0.065 7.893 7.721 1.00 93.19 82 GLY A N 1
ATOM 617 C CA . GLY A 1 82 ? -1.360 8.294 8.272 1.00 93.19 82 GLY A CA 1
ATOM 618 C C . GLY A 1 82 ? -2.044 9.401 7.472 1.00 93.19 82 GLY A C 1
ATOM 619 O O . GLY A 1 82 ? -2.931 10.065 7.994 1.00 93.19 82 GLY A O 1
ATOM 620 N N . PHE A 1 83 ? -1.636 9.621 6.217 1.00 94.44 83 PHE A N 1
ATOM 621 C CA . PHE A 1 83 ? -2.140 10.716 5.383 1.00 94.44 83 PHE A CA 1
ATOM 622 C C . PHE A 1 83 ? -3.653 10.630 5.129 1.00 94.44 83 PHE A C 1
ATOM 624 O O . PHE A 1 83 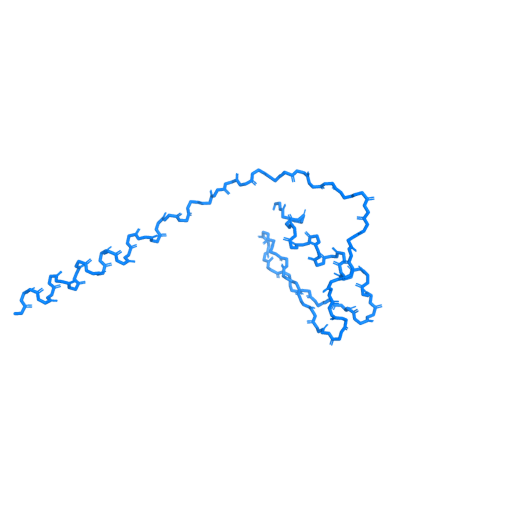? -4.314 11.655 5.006 1.00 94.44 83 PHE A O 1
ATOM 631 N N . TYR A 1 84 ? -4.200 9.414 5.062 1.00 94.31 84 TYR A N 1
ATOM 632 C CA . TYR A 1 84 ? -5.624 9.171 4.809 1.00 94.31 84 TYR A CA 1
ATOM 633 C C . TYR A 1 84 ? -6.469 9.046 6.087 1.00 94.31 84 TYR A C 1
ATOM 635 O O . TYR A 1 84 ? -7.657 8.754 5.989 1.00 94.31 84 TYR A O 1
ATOM 643 N N . ASN A 1 85 ? -5.879 9.240 7.271 1.00 92.19 85 ASN A N 1
ATOM 644 C CA . ASN A 1 85 ? -6.610 9.147 8.533 1.00 92.19 85 ASN A CA 1
ATOM 645 C C . ASN A 1 85 ? -7.391 10.446 8.781 1.00 92.19 85 ASN A C 1
ATOM 647 O O . ASN A 1 85 ? -6.813 11.533 8.699 1.00 92.19 85 ASN A O 1
ATOM 651 N N . GLY A 1 86 ? -8.677 10.330 9.126 1.00 86.81 86 GLY A N 1
ATOM 652 C CA . GLY A 1 86 ? -9.567 11.454 9.425 1.00 86.81 86 GLY A CA 1
ATOM 653 C C . GLY A 1 86 ? -10.896 11.021 10.021 1.00 86.81 86 GLY A C 1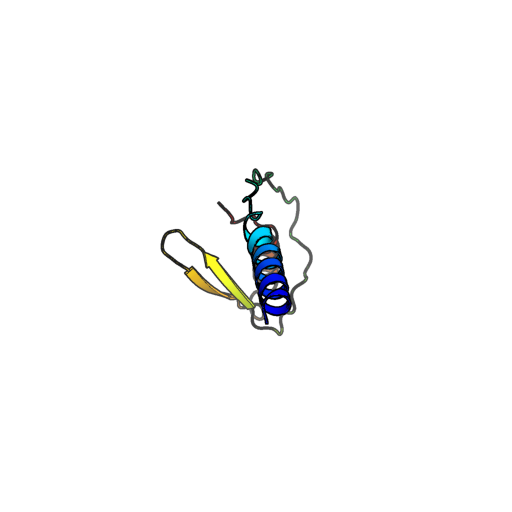
ATOM 654 O O . GLY A 1 86 ? -11.171 9.799 10.026 1.00 86.81 86 GLY A O 1
#

Radius of gyration: 22.14 Å; chains: 1; bounding box: 31×41×66 Å

Secondary structure (DSSP, 8-state):
-HHHHHHHHHHHHHHHGGGGG-------------SSPPPP-S-TTS-EEEEEEETTEEEEEEE-TTT-HHHHHHHHHHHHTTTT--

Organism: NCBI:txid412755

Foldseek 3Di:
DVVVVVVVVVVVVVVPVVPPPPPPDPPPPDDDDDPDQDDQDDDQVDWDWDWDQDPVGIDIDTDNCVVPVSVSRRVVVCVVVVVVPD

InterPro domains:
  IPR002130 Cyclophilin-type peptidyl-prolyl cis-trans isomerase domain [PF00160] (51-86)
  IPR029000 Cyclophilin-like domain superfamily [G3DSA:2.40.100.10] (29-86)
  IPR029000 Cyclophilin-like domain superfamily [SSF50891] (38-86)

pLDDT: mean 83.8, std 16.83, range [52.84, 98.5]